Protein AF-A0A7R9DGI3-F1 (afdb_monomer_lite)

pLDDT: mean 82.01, std 20.58, range [21.7, 97.69]

Sequence (135 aa):
MVNVGRGRGGKYRTLVKIASTEAMPSVAEFFPSIENDLTKVTWAHKVNSNVALQKALESKVMMIVGDVTGTSKKFGHKKEVSLKMSTDDNGMPGMNPKKFLQIVADAKSVAVKLNFDRIYVFEESIKLLKDMSEK

Structure (mmCIF, N/CA/C/O backbone):
data_AF-A0A7R9DGI3-F1
#
_entry.id   AF-A0A7R9DGI3-F1
#
loop_
_atom_site.group_PDB
_atom_site.id
_atom_site.type_symbol
_atom_site.label_atom_id
_atom_site.label_alt_id
_atom_site.label_comp_id
_atom_site.label_asym_id
_atom_site.label_entity_id
_atom_site.label_seq_id
_atom_site.pdbx_PDB_ins_code
_atom_site.Cartn_x
_atom_site.Cartn_y
_atom_site.Cartn_z
_atom_site.occupancy
_atom_site.B_iso_or_equiv
_atom_site.auth_seq_id
_atom_site.auth_comp_id
_atom_site.auth_asym_id
_atom_site.auth_atom_id
_atom_site.pdbx_PDB_model_num
ATOM 1 N N . MET A 1 1 ? 10.354 -23.688 -0.759 1.00 36.94 1 MET A N 1
ATOM 2 C CA . MET A 1 1 ? 10.996 -24.474 0.312 1.00 36.94 1 MET A CA 1
ATOM 3 C C . MET A 1 1 ? 12.445 -24.030 0.436 1.00 36.94 1 MET A C 1
ATOM 5 O O . MET A 1 1 ? 13.206 -24.343 -0.462 1.00 36.94 1 MET A O 1
ATOM 9 N N . VAL A 1 2 ? 12.796 -23.282 1.489 1.00 21.70 2 VAL A N 1
ATOM 10 C CA . VAL A 1 2 ? 14.132 -23.255 2.122 1.00 21.70 2 VAL A CA 1
ATOM 11 C C . VAL A 1 2 ? 13.903 -22.911 3.597 1.00 21.70 2 VAL A C 1
ATOM 13 O O . VAL A 1 2 ? 13.088 -22.050 3.915 1.00 21.70 2 VAL A O 1
ATOM 16 N N . ASN A 1 3 ? 14.583 -23.648 4.466 1.00 30.47 3 ASN A N 1
ATOM 17 C CA . ASN A 1 3 ? 14.521 -23.638 5.922 1.00 30.47 3 ASN A CA 1
ATOM 18 C C . ASN A 1 3 ? 15.941 -23.378 6.438 1.00 30.47 3 ASN A C 1
ATOM 20 O O . ASN A 1 3 ? 16.835 -24.069 5.958 1.00 30.47 3 ASN A O 1
ATOM 24 N N . VAL A 1 4 ? 16.143 -22.482 7.413 1.00 29.58 4 VAL A N 1
ATOM 25 C CA . VAL A 1 4 ? 17.233 -22.582 8.408 1.00 29.58 4 VAL A CA 1
ATOM 26 C C . VAL A 1 4 ? 16.796 -21.864 9.693 1.00 29.58 4 VAL A C 1
ATOM 28 O O . VAL A 1 4 ? 16.297 -20.743 9.640 1.00 29.58 4 VAL A O 1
ATOM 31 N N . GLY A 1 5 ? 16.931 -22.531 10.842 1.00 30.12 5 GLY A N 1
ATOM 32 C CA . GLY A 1 5 ? 16.299 -22.137 12.103 1.00 30.12 5 GLY A CA 1
ATOM 33 C C . GLY A 1 5 ? 17.182 -21.493 13.185 1.00 30.12 5 GLY A C 1
ATOM 34 O O . GLY A 1 5 ? 18.397 -21.393 13.071 1.00 30.12 5 GLY A O 1
ATOM 35 N N . ARG A 1 6 ? 16.467 -21.167 14.277 1.00 40.59 6 ARG A N 1
ATOM 36 C CA . ARG A 1 6 ? 16.824 -20.851 15.681 1.00 40.59 6 ARG A CA 1
ATOM 37 C C . ARG A 1 6 ? 17.749 -19.663 15.990 1.00 40.59 6 ARG A C 1
ATOM 39 O O . ARG A 1 6 ? 18.966 -19.777 15.981 1.00 40.59 6 ARG A O 1
ATOM 46 N N . GLY A 1 7 ? 17.131 -18.620 16.557 1.00 32.56 7 GLY A N 1
ATOM 47 C CA . GLY A 1 7 ? 17.745 -17.713 17.529 1.00 32.56 7 GLY A CA 1
ATOM 48 C C . GLY A 1 7 ? 16.834 -17.528 18.749 1.00 32.56 7 GLY A C 1
ATOM 49 O O . GLY A 1 7 ? 15.770 -16.928 18.643 1.00 32.56 7 GLY A O 1
ATOM 50 N N . ARG A 1 8 ? 17.237 -18.080 19.902 1.00 45.25 8 ARG A N 1
ATOM 51 C CA . ARG A 1 8 ? 16.708 -17.723 21.231 1.00 45.25 8 ARG A CA 1
ATOM 52 C C . ARG A 1 8 ? 17.323 -16.382 21.641 1.00 45.25 8 ARG A C 1
ATOM 54 O O . ARG A 1 8 ? 18.531 -16.228 21.506 1.00 45.25 8 ARG A O 1
ATOM 61 N N . GLY A 1 9 ? 16.537 -15.484 22.230 1.00 35.91 9 GLY A N 1
ATOM 62 C CA . GLY A 1 9 ? 17.064 -14.326 22.962 1.00 35.91 9 GLY A CA 1
ATOM 63 C C . GLY A 1 9 ? 16.359 -13.021 22.613 1.00 35.91 9 GLY A C 1
ATOM 64 O O . GLY A 1 9 ? 16.328 -12.611 21.458 1.00 35.91 9 GLY A O 1
ATOM 65 N N . GLY A 1 10 ? 15.767 -12.391 23.626 1.00 44.25 10 GLY A N 1
ATOM 66 C CA . GLY A 1 10 ? 14.924 -11.210 23.491 1.00 44.25 10 GLY A CA 1
ATOM 67 C C . GLY A 1 10 ? 15.634 -9.954 22.982 1.00 44.25 10 GLY A C 1
ATOM 68 O O . GLY A 1 10 ? 16.770 -9.663 23.344 1.00 44.25 10 GLY A O 1
ATOM 69 N N . LYS A 1 11 ? 14.888 -9.201 22.171 1.00 36.97 11 LYS A N 1
ATOM 70 C CA . LYS A 1 11 ? 14.747 -7.735 22.109 1.00 36.97 11 LYS A CA 1
ATOM 71 C C . LYS A 1 11 ? 13.758 -7.447 20.974 1.00 36.97 11 LYS A C 1
ATOM 73 O O . LYS A 1 11 ? 13.820 -8.088 19.931 1.00 36.97 11 LYS A O 1
ATOM 78 N N . TYR A 1 12 ? 12.807 -6.554 21.231 1.00 38.69 12 TYR A N 1
ATOM 79 C CA . TYR A 1 12 ? 11.640 -6.253 20.399 1.00 38.69 12 TYR A CA 1
ATOM 80 C C . TYR A 1 12 ? 11.995 -6.057 18.914 1.00 38.69 12 TYR A C 1
ATOM 82 O O . TYR A 1 12 ? 12.509 -5.010 18.530 1.00 38.69 12 TYR A O 1
ATOM 90 N N . ARG A 1 13 ? 11.710 -7.067 18.085 1.00 37.47 13 ARG A N 1
ATOM 91 C CA . ARG A 1 13 ? 11.736 -6.969 16.622 1.00 37.47 13 ARG A CA 1
ATOM 92 C C . ARG A 1 13 ? 10.309 -6.774 16.123 1.00 37.47 13 ARG A C 1
ATOM 94 O O . ARG A 1 13 ? 9.424 -7.563 16.449 1.00 37.47 13 ARG A O 1
ATOM 101 N N . THR A 1 14 ? 10.081 -5.712 15.356 1.00 38.28 14 THR A N 1
ATOM 102 C CA . THR A 1 14 ? 8.855 -5.532 14.574 1.00 38.28 14 THR A CA 1
ATOM 103 C C . THR A 1 14 ? 8.786 -6.669 13.555 1.00 38.28 14 THR A C 1
ATOM 105 O O . THR A 1 14 ? 9.564 -6.700 12.609 1.00 38.28 14 THR A O 1
ATOM 108 N N . LEU A 1 15 ? 7.892 -7.635 13.774 1.00 37.03 15 LEU A N 1
ATOM 109 C CA . LEU A 1 15 ? 7.670 -8.747 12.853 1.00 37.03 15 LEU A CA 1
ATOM 110 C C . LEU A 1 15 ? 6.942 -8.235 11.605 1.00 37.03 15 LEU A C 1
ATOM 112 O O . LEU A 1 15 ? 5.722 -8.077 11.615 1.00 37.03 15 LEU A O 1
ATOM 116 N N . VAL A 1 16 ? 7.668 -8.031 10.505 1.00 41.91 16 VAL A N 1
ATOM 117 C CA . VAL A 1 16 ? 7.059 -8.096 9.170 1.00 41.91 16 VAL A CA 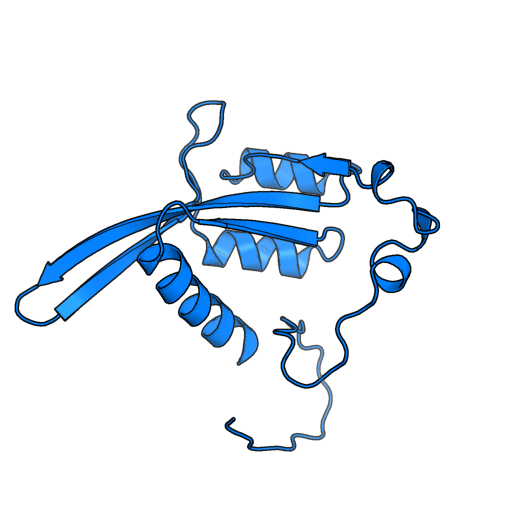1
ATOM 118 C C . VAL A 1 16 ? 6.784 -9.576 8.904 1.00 41.91 16 VAL A C 1
ATOM 120 O O . VAL A 1 16 ? 7.643 -10.319 8.434 1.00 41.91 16 VAL A O 1
ATOM 123 N N . LYS A 1 17 ? 5.593 -10.039 9.296 1.00 42.69 17 LYS A N 1
ATOM 124 C CA . LYS A 1 17 ? 5.183 -11.437 9.151 1.00 42.69 17 LYS A CA 1
ATOM 125 C C . LYS A 1 17 ? 4.860 -11.716 7.680 1.00 42.69 17 LYS A C 1
ATOM 127 O O . LYS A 1 17 ? 3.719 -11.586 7.251 1.00 42.69 17 LYS A O 1
ATOM 132 N N . ILE A 1 18 ? 5.866 -12.095 6.892 1.00 45.78 18 ILE A N 1
ATOM 133 C CA . ILE A 1 18 ? 5.622 -12.742 5.599 1.00 45.78 18 ILE A CA 1
ATOM 134 C C . ILE A 1 18 ? 5.174 -14.162 5.918 1.00 45.78 18 ILE A C 1
ATOM 136 O O . ILE A 1 18 ? 5.958 -14.985 6.389 1.00 45.78 18 ILE A O 1
ATOM 140 N N . ALA A 1 19 ? 3.883 -14.427 5.735 1.00 42.56 19 ALA A N 1
ATOM 141 C CA . ALA A 1 19 ? 3.286 -15.714 6.041 1.00 42.56 19 ALA A CA 1
ATOM 142 C C . ALA A 1 19 ? 3.914 -16.820 5.182 1.00 42.56 19 ALA A C 1
ATOM 144 O O . ALA A 1 19 ? 3.557 -17.015 4.024 1.00 42.56 19 ALA A O 1
ATOM 145 N N . SER A 1 20 ? 4.872 -17.541 5.760 1.00 45.25 20 SER A N 1
ATOM 146 C CA . SER A 1 20 ? 5.377 -18.790 5.192 1.00 45.25 20 SER A CA 1
ATOM 147 C C . SER A 1 20 ? 5.440 -19.933 6.208 1.00 45.25 20 SER A C 1
ATOM 149 O O . SER A 1 20 ? 5.579 -21.073 5.773 1.00 45.25 20 SER A O 1
ATOM 151 N N . THR A 1 21 ? 5.335 -19.688 7.522 1.00 43.88 21 THR A N 1
ATOM 152 C CA . THR A 1 21 ? 5.452 -20.764 8.536 1.00 43.88 21 THR A CA 1
ATOM 153 C C . THR A 1 21 ? 4.628 -20.582 9.815 1.00 43.88 21 THR A C 1
ATOM 155 O O . THR A 1 21 ? 4.621 -21.481 10.648 1.00 43.88 21 THR A O 1
ATOM 158 N N . GLU A 1 22 ? 3.901 -19.479 9.985 1.00 53.12 22 GLU A N 1
ATOM 159 C CA . GLU A 1 22 ? 2.865 -19.366 11.019 1.00 53.12 22 GLU A CA 1
ATOM 160 C C . GLU A 1 22 ? 1.518 -19.191 10.329 1.00 53.12 22 GLU A C 1
ATOM 162 O O . GLU A 1 22 ? 1.449 -18.501 9.307 1.00 53.12 22 GLU A O 1
ATOM 167 N N . ALA A 1 23 ? 0.470 -19.820 10.871 1.00 59.09 23 ALA A N 1
ATOM 168 C CA . ALA A 1 23 ? -0.887 -19.643 10.374 1.00 59.09 23 ALA A CA 1
ATOM 169 C C . ALA A 1 23 ? -1.171 -18.140 10.228 1.00 59.09 23 ALA A C 1
ATOM 171 O O . ALA A 1 23 ? -0.915 -17.348 11.144 1.00 59.09 23 ALA A O 1
ATOM 172 N N . MET A 1 24 ? -1.614 -17.739 9.035 1.00 62.34 24 MET A N 1
ATOM 173 C CA . MET A 1 24 ? -2.139 -16.396 8.823 1.00 62.34 24 MET A CA 1
ATOM 174 C C . MET A 1 24 ? -3.245 -16.164 9.851 1.00 62.34 24 MET A C 1
ATOM 176 O O . MET A 1 24 ? -4.096 -17.048 9.976 1.00 62.34 24 MET A O 1
ATOM 180 N N . PRO A 1 25 ? -3.240 -15.035 10.587 1.00 70.44 25 PRO A N 1
ATOM 181 C CA . PRO A 1 25 ? -4.364 -14.718 11.447 1.00 70.44 25 PRO A CA 1
ATOM 182 C C . PRO A 1 25 ? -5.630 -14.727 10.595 1.00 70.44 25 PRO A C 1
ATOM 184 O O . PRO A 1 25 ? -5.659 -14.189 9.483 1.00 70.44 25 PRO A O 1
ATOM 187 N N . SER A 1 26 ? -6.662 -15.380 11.106 1.00 77.06 26 SER A N 1
ATOM 188 C CA . SER A 1 26 ? -8.004 -15.290 10.565 1.00 77.06 26 SER A CA 1
ATOM 189 C C . SER A 1 26 ? -8.453 -13.831 10.530 1.00 77.06 26 SER A C 1
ATOM 191 O O . SER A 1 26 ? -7.968 -12.973 11.273 1.00 77.06 26 SER A O 1
ATOM 193 N N . VAL A 1 27 ? -9.428 -13.542 9.674 1.00 75.62 27 VAL A N 1
ATOM 194 C CA . VAL A 1 27 ? -10.031 -12.208 9.606 1.00 75.62 27 VAL A CA 1
ATOM 195 C C . VAL A 1 27 ? -10.558 -11.778 10.980 1.00 75.62 27 VAL A C 1
ATOM 197 O O . VAL A 1 27 ? -10.375 -10.627 11.350 1.00 75.62 27 VAL A O 1
ATOM 200 N N . ALA A 1 28 ? -11.150 -12.693 11.753 1.00 78.06 28 ALA A N 1
ATOM 201 C CA . ALA A 1 28 ? -11.648 -12.411 13.098 1.00 78.06 28 ALA A CA 1
ATOM 202 C C . ALA A 1 28 ? -10.527 -12.090 14.101 1.00 78.06 28 ALA A C 1
ATOM 204 O O . ALA A 1 28 ? -10.713 -11.255 14.977 1.00 78.06 28 ALA A O 1
ATOM 205 N N . GLU A 1 29 ? -9.352 -12.710 13.967 1.00 82.00 29 GLU A N 1
ATOM 206 C CA . GLU A 1 29 ? -8.188 -12.378 14.800 1.00 82.00 29 GLU A CA 1
ATOM 207 C C . GLU A 1 29 ? -7.594 -11.017 14.432 1.00 82.00 29 GLU A C 1
ATOM 209 O O . GLU A 1 29 ? -7.100 -10.301 15.301 1.00 82.00 29 GLU A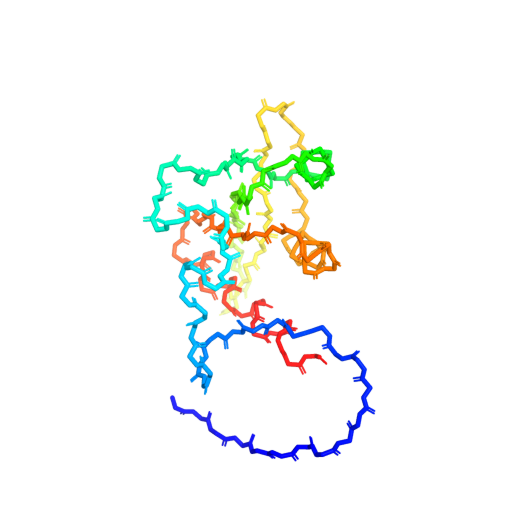 O 1
ATOM 214 N N . PHE A 1 30 ? -7.646 -10.645 13.152 1.00 79.00 30 PHE A N 1
ATOM 215 C CA . PHE A 1 30 ? -7.109 -9.372 12.680 1.00 79.00 30 PHE A CA 1
ATOM 216 C C . PHE A 1 30 ? -8.089 -8.202 12.892 1.00 79.00 30 PHE A C 1
ATOM 218 O O . PHE A 1 30 ? -7.682 -7.088 13.214 1.00 79.00 30 PHE A O 1
ATOM 225 N N . PHE A 1 31 ? -9.389 -8.457 12.747 1.00 86.38 31 PHE A N 1
ATOM 226 C CA . PHE A 1 31 ? -10.478 -7.491 12.871 1.00 86.38 31 PHE A CA 1
ATOM 227 C C . PHE A 1 31 ? -11.570 -8.029 13.816 1.00 86.38 31 PHE A C 1
ATOM 229 O O . PHE A 1 31 ? -12.675 -8.353 13.381 1.00 86.38 31 PHE A O 1
ATOM 236 N N . PRO A 1 32 ? -11.316 -8.121 15.130 1.00 87.56 32 PRO A N 1
ATOM 237 C CA . PRO A 1 32 ? -12.263 -8.743 16.061 1.00 87.56 32 PRO A CA 1
ATOM 238 C C . PRO A 1 32 ? -13.612 -8.016 16.140 1.00 87.56 32 PRO A C 1
ATOM 240 O O . PRO A 1 32 ? -14.639 -8.636 16.401 1.00 87.56 32 PRO A O 1
ATOM 243 N N . SER A 1 33 ? -13.635 -6.711 15.862 1.00 89.25 33 SER A N 1
ATOM 244 C CA . SER A 1 33 ? -14.838 -5.877 15.929 1.00 89.25 33 SER A CA 1
ATOM 245 C C . SER A 1 33 ? -15.829 -6.078 14.778 1.00 89.25 33 SER A C 1
ATOM 247 O O . SER A 1 33 ? -16.935 -5.546 14.856 1.00 89.25 33 SER A O 1
ATOM 249 N N . ILE A 1 34 ? -15.468 -6.800 13.707 1.00 89.88 34 ILE A N 1
ATOM 250 C CA . ILE A 1 34 ? -16.365 -6.955 12.548 1.00 89.88 34 ILE A CA 1
ATOM 251 C C . ILE A 1 34 ? -17.303 -8.159 12.655 1.00 89.88 34 ILE A C 1
ATOM 253 O O . ILE A 1 34 ? -18.203 -8.279 11.834 1.00 89.88 34 ILE A O 1
ATOM 257 N N . GLU A 1 35 ? -17.126 -9.043 13.643 1.00 88.88 35 GLU A N 1
ATOM 258 C CA . GLU A 1 35 ? -18.022 -10.193 13.876 1.00 88.88 35 GLU A CA 1
ATOM 259 C C . GLU A 1 35 ? -18.217 -11.076 12.621 1.00 88.88 35 GLU A C 1
ATOM 261 O O . GLU A 1 35 ? -19.318 -11.533 12.327 1.00 88.88 35 GLU A O 1
ATOM 266 N N . ASN A 1 36 ? -17.139 -11.301 11.857 1.00 85.44 36 ASN A N 1
ATOM 267 C CA . ASN A 1 36 ? -17.128 -12.000 10.559 1.00 85.44 36 ASN A CA 1
ATOM 268 C C . ASN A 1 36 ? -17.914 -11.326 9.414 1.00 85.44 36 ASN A C 1
ATOM 270 O O . ASN A 1 36 ? -18.029 -11.904 8.334 1.00 85.44 36 ASN A O 1
ATOM 274 N N . ASP A 1 37 ? -18.396 -10.098 9.596 1.00 90.06 37 ASP A N 1
ATOM 275 C CA . ASP A 1 37 ? -19.035 -9.314 8.542 1.00 90.06 37 ASP A CA 1
ATOM 276 C C . ASP A 1 37 ? -18.009 -8.425 7.824 1.00 90.06 37 ASP A C 1
ATOM 278 O O . ASP A 1 37 ? -17.675 -7.320 8.258 1.00 90.06 37 ASP A O 1
ATOM 282 N N . LEU A 1 38 ? -17.509 -8.909 6.684 1.00 89.50 38 LEU A N 1
ATOM 283 C CA . LEU A 1 38 ? -16.523 -8.192 5.869 1.00 89.50 38 LEU A CA 1
ATOM 284 C C . LEU A 1 38 ? -17.023 -6.836 5.350 1.00 89.50 38 LEU A C 1
ATOM 286 O O . LEU A 1 38 ? -16.197 -5.998 4.988 1.00 89.50 38 LEU A O 1
ATOM 290 N N . THR A 1 39 ? -18.338 -6.589 5.327 1.00 90.62 39 THR A N 1
ATOM 291 C CA . THR A 1 39 ? -18.891 -5.293 4.904 1.00 90.62 39 THR A CA 1
ATOM 292 C C . THR A 1 39 ? -18.591 -4.175 5.906 1.00 90.62 39 THR A C 1
ATOM 294 O O . THR A 1 39 ? -18.589 -3.003 5.531 1.00 90.62 39 THR A O 1
ATOM 297 N N . LYS A 1 40 ? -18.255 -4.521 7.159 1.00 92.25 40 LYS A N 1
ATOM 298 C CA . LYS A 1 40 ? -17.854 -3.569 8.206 1.00 92.25 40 LYS A CA 1
ATOM 299 C C . LYS A 1 40 ? -16.392 -3.119 8.094 1.00 92.25 40 LYS A C 1
ATOM 301 O O . LYS A 1 40 ? -15.994 -2.188 8.794 1.00 92.25 40 LYS A O 1
ATOM 306 N N . VAL A 1 41 ? -15.580 -3.750 7.240 1.00 91.25 41 VAL A N 1
ATOM 307 C CA . VAL A 1 41 ? -14.185 -3.336 7.024 1.00 91.25 41 VAL A CA 1
ATOM 308 C C . VAL A 1 41 ? -14.165 -2.015 6.263 1.00 91.25 41 VAL A C 1
ATOM 310 O O . VAL A 1 41 ? -14.676 -1.916 5.149 1.00 91.25 41 VAL A O 1
ATOM 313 N N . THR A 1 42 ? -13.534 -1.000 6.846 1.00 94.62 42 THR A N 1
ATOM 314 C CA . THR A 1 42 ? -13.393 0.327 6.238 1.00 94.62 42 THR A CA 1
ATOM 315 C C . THR A 1 42 ? -12.041 0.486 5.546 1.00 94.62 42 THR A C 1
ATOM 317 O O . THR A 1 42 ? -11.008 0.024 6.039 1.00 94.62 42 THR A O 1
ATOM 320 N N . TRP A 1 43 ? -12.045 1.167 4.399 1.00 95.50 43 TRP A N 1
ATOM 321 C CA . TRP A 1 43 ? -10.904 1.235 3.487 1.00 95.50 43 TRP A CA 1
ATOM 322 C C . TRP A 1 43 ? -10.538 2.683 3.161 1.00 95.50 43 TRP A C 1
ATOM 324 O O . TRP A 1 43 ? -11.401 3.485 2.808 1.00 95.50 43 TRP A O 1
ATOM 334 N N . ALA A 1 44 ? -9.247 3.001 3.211 1.00 96.06 44 ALA A N 1
ATOM 335 C CA . ALA A 1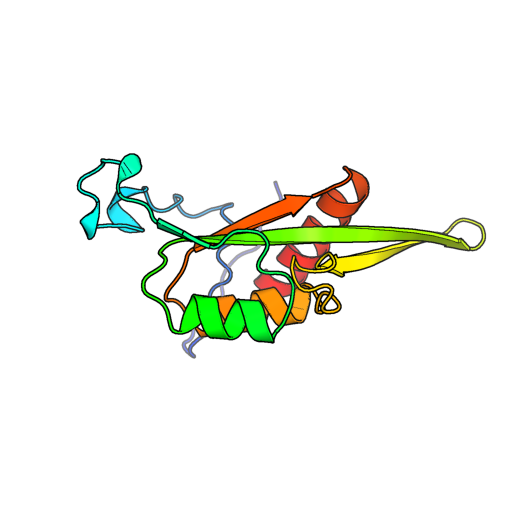 44 ? -8.679 4.176 2.562 1.00 96.06 44 ALA A CA 1
ATOM 336 C C . ALA A 1 44 ? -8.027 3.748 1.243 1.00 96.06 44 ALA A C 1
ATOM 338 O O . ALA A 1 44 ? -7.102 2.936 1.236 1.00 96.06 44 ALA A O 1
ATOM 339 N N . HIS A 1 45 ? -8.508 4.288 0.125 1.00 95.12 45 HIS A N 1
ATOM 340 C CA . HIS A 1 45 ? -7.996 3.969 -1.208 1.00 95.12 45 HIS A CA 1
ATOM 341 C C . HIS A 1 45 ? -6.944 4.979 -1.680 1.00 95.12 45 HIS A C 1
ATOM 343 O O . HIS A 1 45 ? -6.947 6.126 -1.235 1.00 95.12 45 HIS A O 1
ATOM 349 N N . LYS A 1 46 ? -6.069 4.546 -2.603 1.00 94.50 46 LYS A N 1
ATOM 350 C CA . LYS A 1 46 ? -5.055 5.379 -3.280 1.00 94.50 46 LYS A CA 1
ATOM 351 C C . LYS A 1 46 ? -4.156 6.167 -2.322 1.00 94.50 46 LYS A C 1
ATOM 353 O O . LYS A 1 46 ? -3.780 7.317 -2.560 1.00 94.50 46 LYS A O 1
ATOM 358 N N . VAL A 1 47 ? -3.794 5.533 -1.214 1.00 96.88 47 VAL A N 1
ATOM 359 C CA . VAL A 1 47 ? -2.946 6.118 -0.179 1.00 96.88 47 VAL A CA 1
ATOM 360 C C . VAL A 1 47 ? -1.492 6.017 -0.629 1.00 96.88 47 VAL A C 1
ATOM 362 O O . VAL A 1 47 ? -0.759 5.111 -0.244 1.00 96.88 47 VAL A O 1
ATOM 365 N N . ASN A 1 48 ? -1.093 6.936 -1.506 1.00 97.69 48 ASN A N 1
ATOM 366 C CA . ASN A 1 48 ? 0.182 6.842 -2.216 1.00 97.69 48 ASN A CA 1
ATOM 367 C C . ASN A 1 48 ? 1.214 7.897 -1.783 1.00 97.69 48 ASN A C 1
ATOM 369 O O . ASN A 1 48 ? 2.413 7.720 -2.006 1.00 97.69 48 ASN A O 1
ATOM 373 N N . SER A 1 49 ? 0.774 8.985 -1.146 1.00 97.44 49 SER A N 1
ATOM 374 C CA . SER A 1 49 ? 1.622 10.084 -0.672 1.00 97.44 49 SER A CA 1
ATOM 375 C C . SER A 1 49 ? 1.772 10.073 0.852 1.00 97.44 49 SER A C 1
ATOM 377 O O . SER A 1 49 ? 0.977 9.462 1.567 1.00 97.44 49 SER A O 1
ATOM 379 N N . ASN A 1 50 ? 2.774 10.791 1.375 1.00 95.12 50 ASN A N 1
ATOM 380 C CA . ASN A 1 50 ? 2.946 10.923 2.825 1.00 95.12 50 ASN A CA 1
ATOM 381 C C . ASN A 1 50 ? 1.734 11.602 3.485 1.00 95.12 50 ASN A C 1
ATOM 383 O O . ASN A 1 50 ? 1.307 11.179 4.550 1.00 95.12 50 ASN A O 1
ATOM 387 N N . VAL A 1 51 ? 1.154 12.619 2.839 1.00 94.94 51 VAL A N 1
ATOM 388 C CA . VAL A 1 51 ? -0.021 13.338 3.359 1.00 94.94 51 VAL A CA 1
ATOM 389 C C . VAL A 1 51 ? -1.234 12.410 3.433 1.00 94.94 51 VAL A C 1
ATOM 391 O O . VAL A 1 51 ? -1.892 12.344 4.469 1.00 94.94 51 VAL A O 1
ATOM 394 N N . ALA A 1 52 ? -1.500 11.650 2.366 1.00 96.12 52 ALA A N 1
ATOM 395 C CA . ALA A 1 52 ? -2.587 10.675 2.359 1.00 96.12 52 ALA A CA 1
ATOM 396 C C . ALA A 1 52 ? -2.377 9.586 3.421 1.00 96.12 52 ALA A C 1
ATOM 398 O O . ALA A 1 52 ? -3.328 9.204 4.101 1.00 96.12 52 ALA A O 1
ATOM 399 N N . LEU A 1 53 ? -1.135 9.116 3.590 1.00 95.75 53 LEU A N 1
ATOM 400 C CA . LEU A 1 53 ? -0.794 8.106 4.587 1.00 95.75 53 LEU A CA 1
ATOM 401 C C . LEU A 1 53 ? -1.029 8.604 6.015 1.00 95.75 53 LEU A C 1
ATOM 403 O O . LEU A 1 53 ? -1.696 7.909 6.774 1.00 95.75 53 LEU A O 1
ATOM 407 N N . GLN A 1 54 ? -0.551 9.799 6.373 1.00 95.00 54 GLN A N 1
ATOM 408 C CA . GLN A 1 54 ? -0.789 10.356 7.712 1.00 95.00 54 GLN A CA 1
ATOM 409 C C . GLN A 1 54 ? -2.286 10.519 7.986 1.00 95.00 54 GLN A C 1
ATOM 411 O O . GLN A 1 54 ? -2.782 10.029 8.995 1.00 95.00 54 GLN A O 1
ATOM 416 N N . LYS A 1 55 ? -3.036 11.076 7.027 1.00 94.81 55 LYS A N 1
ATOM 417 C CA . LYS A 1 55 ? -4.493 11.213 7.147 1.00 94.81 55 LYS A CA 1
ATOM 418 C C . LYS A 1 55 ? -5.193 9.866 7.356 1.00 94.81 55 LYS A C 1
ATOM 420 O O . LYS A 1 55 ? -6.138 9.782 8.134 1.00 94.81 55 LYS A O 1
ATOM 425 N N . ALA A 1 56 ? -4.759 8.818 6.655 1.00 95.56 56 ALA A N 1
ATOM 426 C CA . ALA A 1 56 ? -5.318 7.482 6.826 1.00 95.56 56 ALA A CA 1
ATOM 427 C C . ALA A 1 56 ? -4.995 6.910 8.216 1.00 95.56 56 ALA A C 1
ATOM 429 O O . ALA A 1 56 ? -5.893 6.386 8.869 1.00 95.56 56 ALA A O 1
ATOM 430 N N . LEU A 1 57 ? -3.756 7.062 8.693 1.00 94.94 57 LEU A N 1
ATOM 431 C CA . LEU A 1 57 ? -3.317 6.571 10.005 1.00 94.94 57 LEU A CA 1
ATOM 432 C C . LEU A 1 57 ? -3.968 7.305 11.187 1.00 94.94 57 LEU A C 1
ATOM 434 O O . LEU A 1 57 ? -4.169 6.701 12.235 1.00 94.94 57 LEU A O 1
ATOM 438 N N . GLU A 1 58 ? -4.319 8.579 11.020 1.00 95.00 58 GLU A N 1
ATOM 439 C CA . GLU A 1 58 ? -5.061 9.375 12.011 1.00 95.00 58 GLU A CA 1
ATOM 440 C C . GLU A 1 58 ? -6.574 9.093 11.997 1.00 95.00 58 GLU A C 1
ATOM 442 O O . GLU A 1 58 ? -7.309 9.516 12.892 1.00 95.00 58 GLU A O 1
ATOM 447 N N . SER A 1 59 ? -7.064 8.391 10.974 1.00 93.75 59 SER A N 1
ATOM 448 C CA . SER A 1 59 ? -8.478 8.052 10.826 1.00 93.75 59 SER A CA 1
ATOM 449 C C . SER A 1 59 ? -8.830 6.708 11.479 1.00 93.75 59 SER A C 1
ATOM 451 O O . SER A 1 59 ? -7.982 6.001 12.012 1.00 93.75 59 SER A O 1
ATOM 453 N N . LYS A 1 60 ? -10.112 6.326 11.419 1.00 91.69 60 LYS A N 1
ATOM 454 C CA . LYS A 1 60 ? -10.612 5.028 11.914 1.00 91.69 60 LYS A CA 1
ATOM 455 C C . LYS A 1 60 ? -10.666 3.944 10.829 1.00 91.69 60 LYS A C 1
ATOM 457 O O . LYS A 1 60 ? -11.437 2.993 10.959 1.00 91.69 60 LYS A O 1
ATOM 462 N N . VAL A 1 61 ? -9.935 4.111 9.724 1.00 94.62 61 VAL A N 1
ATOM 463 C CA . VAL A 1 61 ? -9.906 3.089 8.668 1.00 94.62 61 VAL A CA 1
ATOM 464 C C . VAL A 1 61 ? -9.184 1.839 9.147 1.00 94.62 61 VAL A C 1
ATOM 466 O O . VAL A 1 61 ? -8.208 1.916 9.884 1.00 94.62 61 VAL A O 1
ATOM 469 N N . MET A 1 62 ? -9.664 0.682 8.711 1.00 92.50 62 MET A N 1
ATOM 470 C CA . MET A 1 62 ? -9.100 -0.616 9.087 1.00 92.50 62 MET A CA 1
ATOM 471 C C . MET A 1 62 ? -8.071 -1.099 8.061 1.00 92.50 62 MET A C 1
ATOM 473 O O . MET A 1 62 ? -7.131 -1.823 8.396 1.00 92.50 62 MET A O 1
ATOM 477 N N . MET A 1 63 ? -8.240 -0.681 6.805 1.00 93.94 63 MET A N 1
ATOM 478 C CA . MET A 1 63 ? -7.380 -1.046 5.688 1.00 93.94 63 MET A CA 1
ATOM 479 C C . MET A 1 63 ? -6.906 0.169 4.902 1.00 93.94 63 MET A C 1
ATOM 481 O O . MET A 1 63 ? -7.678 1.070 4.579 1.00 93.94 63 MET A O 1
ATOM 485 N N . ILE A 1 64 ? -5.635 0.136 4.519 1.00 95.88 64 ILE A N 1
ATOM 486 C CA . ILE A 1 64 ? -5.018 1.078 3.593 1.00 95.88 64 ILE A CA 1
ATOM 487 C C . ILE A 1 64 ? -4.728 0.359 2.276 1.00 95.88 64 ILE A C 1
ATOM 489 O O . ILE A 1 64 ? -4.159 -0.734 2.262 1.00 95.88 64 ILE A O 1
ATOM 493 N N . VAL A 1 65 ? -5.084 0.988 1.159 1.00 95.88 65 VAL A N 1
ATOM 494 C CA . VAL A 1 65 ? -4.737 0.522 -0.185 1.00 95.88 65 VAL A CA 1
ATOM 495 C C . VAL A 1 65 ? -3.745 1.489 -0.813 1.00 95.88 65 VAL A C 1
ATOM 497 O O . VAL A 1 65 ? -4.067 2.660 -1.015 1.00 95.88 65 VAL A O 1
ATOM 500 N N . GLY A 1 66 ? -2.556 0.983 -1.135 1.00 96.00 66 GLY A N 1
ATOM 501 C CA . GLY A 1 66 ? -1.512 1.724 -1.834 1.00 96.00 66 GLY A CA 1
ATOM 502 C C . GLY A 1 66 ? -1.229 1.121 -3.207 1.00 96.00 66 GLY A C 1
ATOM 503 O O . GLY A 1 66 ? -1.113 -0.096 -3.345 1.00 96.00 66 GLY A O 1
ATOM 504 N N . ASP A 1 67 ? -1.099 1.965 -4.220 1.00 97.31 67 ASP A N 1
ATOM 505 C CA . ASP A 1 67 ? -0.773 1.569 -5.584 1.00 97.31 67 ASP A CA 1
ATOM 506 C C . ASP A 1 67 ? 0.734 1.691 -5.804 1.00 97.31 67 ASP A C 1
ATOM 508 O O . ASP A 1 67 ? 1.312 2.773 -5.695 1.00 97.31 67 ASP A O 1
ATOM 512 N N . VAL A 1 68 ? 1.378 0.575 -6.125 1.00 97.38 68 VAL A N 1
ATOM 513 C CA . VAL A 1 68 ? 2.799 0.501 -6.443 1.00 97.38 68 VAL A CA 1
ATOM 514 C C . VAL A 1 68 ? 2.950 0.419 -7.955 1.00 97.38 68 VAL A C 1
ATOM 516 O O . VAL A 1 68 ? 2.336 -0.407 -8.629 1.00 97.38 68 VAL A O 1
ATOM 519 N N . THR A 1 69 ? 3.807 1.283 -8.473 1.00 96.88 69 THR A N 1
ATOM 520 C CA . THR A 1 69 ? 4.186 1.369 -9.880 1.00 96.88 69 THR A CA 1
ATOM 521 C C . THR A 1 69 ? 5.696 1.223 -9.993 1.00 96.88 69 THR A C 1
ATOM 523 O O . THR A 1 69 ? 6.432 1.284 -9.000 1.00 96.88 69 THR A O 1
ATOM 526 N N . GLY A 1 70 ? 6.195 1.035 -11.208 1.00 94.00 70 GLY A N 1
ATOM 527 C CA . GLY A 1 70 ? 7.632 1.003 -11.404 1.00 94.00 70 GLY A CA 1
ATOM 528 C C . GLY A 1 70 ? 8.063 1.186 -12.842 1.00 94.00 70 GLY A C 1
ATOM 529 O O . GLY A 1 70 ? 7.354 0.848 -13.790 1.00 94.00 70 GLY A O 1
ATOM 530 N N . THR A 1 71 ? 9.281 1.688 -12.995 1.00 93.75 71 THR A N 1
ATOM 531 C CA . THR A 1 71 ? 9.942 1.798 -14.297 1.00 93.75 71 THR A CA 1
ATOM 532 C C . THR A 1 71 ? 11.027 0.74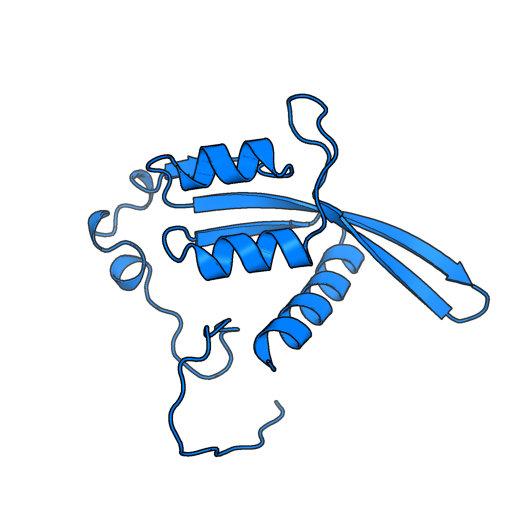1 -14.398 1.00 93.75 71 THR A C 1
ATOM 534 O O . THR A 1 71 ? 11.674 0.413 -13.404 1.00 93.75 71 THR A O 1
ATOM 537 N N . SER A 1 72 ? 11.232 0.197 -15.596 1.00 91.94 72 SER A N 1
ATOM 538 C CA . SER A 1 72 ? 12.358 -0.694 -15.861 1.00 91.94 72 SER A CA 1
ATOM 539 C C . SER A 1 72 ? 13.334 -0.044 -16.824 1.00 91.94 72 SER A C 1
ATOM 541 O O . SER A 1 72 ? 12.932 0.369 -17.912 1.00 91.94 72 SER A O 1
ATOM 543 N N . LYS A 1 73 ? 14.612 -0.009 -16.457 1.00 91.88 73 LYS A N 1
ATOM 544 C CA . LYS A 1 73 ? 15.703 0.390 -17.348 1.00 91.88 73 LYS A CA 1
ATOM 545 C C . LYS A 1 73 ? 16.579 -0.820 -17.643 1.00 91.88 73 LYS A C 1
ATOM 547 O O . LYS A 1 73 ? 16.817 -1.657 -16.773 1.00 91.88 73 LYS A O 1
ATOM 552 N N . LYS A 1 74 ? 17.038 -0.929 -18.887 1.00 90.00 74 LYS A N 1
ATOM 553 C CA . LYS A 1 74 ? 17.963 -1.978 -19.318 1.00 90.00 74 LYS A CA 1
ATOM 554 C C . LYS A 1 74 ? 19.337 -1.356 -19.535 1.00 90.00 74 LYS A C 1
ATOM 556 O O . LYS A 1 74 ? 19.474 -0.453 -20.352 1.00 90.00 74 LYS A O 1
ATOM 561 N N . PHE A 1 75 ? 20.338 -1.861 -18.826 1.00 85.88 75 PHE A N 1
ATOM 562 C CA . PHE A 1 75 ? 21.738 -1.474 -18.969 1.00 85.88 75 PHE A CA 1
ATOM 563 C C . PHE A 1 75 ? 22.542 -2.714 -19.367 1.00 85.88 75 PHE A C 1
ATOM 565 O O . PHE A 1 75 ? 22.871 -3.563 -18.534 1.00 85.88 75 PHE A O 1
ATOM 572 N N . GLY A 1 76 ? 22.790 -2.866 -20.672 1.00 87.00 76 GLY A N 1
ATOM 573 C CA . GLY A 1 76 ? 23.381 -4.083 -21.235 1.00 87.00 76 GLY A CA 1
ATOM 574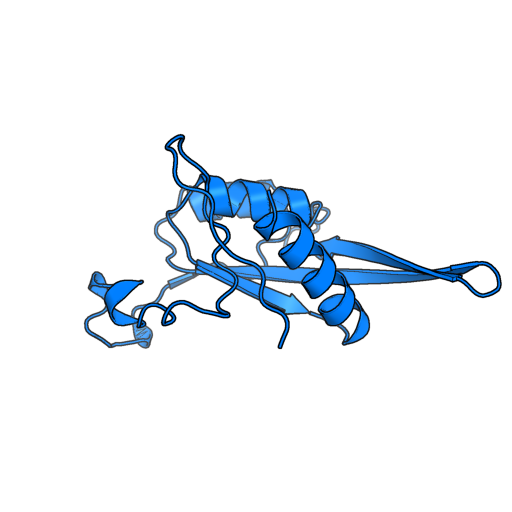 C C . GLY A 1 76 ? 22.522 -5.315 -20.932 1.00 87.00 76 GLY A C 1
ATOM 575 O O . GLY A 1 76 ? 21.361 -5.392 -21.341 1.00 87.00 76 GLY A O 1
ATOM 576 N N . HIS A 1 77 ? 23.082 -6.269 -20.185 1.00 84.31 77 HIS A N 1
ATOM 577 C CA . HIS A 1 77 ? 22.385 -7.486 -19.750 1.00 84.31 77 HIS A CA 1
ATOM 578 C C . HIS A 1 77 ? 21.637 -7.340 -18.415 1.00 84.31 77 HIS A C 1
ATOM 580 O O . HIS A 1 77 ? 20.917 -8.255 -18.023 1.00 84.31 77 HIS A O 1
ATOM 586 N N . LYS A 1 78 ? 21.777 -6.210 -17.708 1.00 85.88 78 LYS A N 1
ATOM 587 C CA . LYS A 1 78 ? 21.089 -5.975 -16.433 1.00 85.88 78 LYS A CA 1
ATOM 588 C C . LYS A 1 78 ? 19.769 -5.242 -16.661 1.00 85.88 78 LYS A C 1
ATOM 590 O O . LYS A 1 78 ? 19.718 -4.248 -17.386 1.00 85.88 78 LYS A O 1
ATOM 595 N N . LYS A 1 79 ? 18.703 -5.726 -16.020 1.00 87.56 79 LYS A N 1
ATOM 596 C CA . LYS A 1 79 ? 17.418 -5.028 -15.903 1.00 87.56 79 LYS A CA 1
ATOM 597 C C . LYS A 1 79 ? 17.311 -4.480 -14.487 1.00 87.56 79 LYS A C 1
ATOM 599 O O . LYS A 1 79 ? 17.367 -5.248 -13.533 1.00 87.56 79 LYS A O 1
ATOM 604 N N . GLU A 1 80 ? 17.161 -3.171 -14.370 1.00 92.62 80 GLU A N 1
ATOM 605 C CA . GLU A 1 80 ? 16.927 -2.486 -13.104 1.00 92.62 80 GLU A CA 1
ATOM 606 C C . GLU A 1 80 ? 15.462 -2.060 -13.045 1.00 92.62 80 GLU A C 1
ATOM 608 O O . GLU A 1 80 ? 14.944 -1.482 -14.005 1.00 92.62 80 GLU A O 1
ATOM 613 N N . VAL A 1 81 ? 14.787 -2.374 -11.940 1.00 94.88 81 VAL A N 1
ATOM 614 C CA . VAL A 1 81 ? 13.401 -1.972 -11.689 1.00 94.88 81 VAL A CA 1
ATOM 615 C C . VAL A 1 81 ? 13.398 -0.993 -10.524 1.00 94.88 81 VAL A C 1
ATOM 617 O O . VAL A 1 81 ? 13.855 -1.314 -9.433 1.00 94.88 81 VAL A O 1
ATOM 620 N N . SER A 1 82 ? 12.877 0.208 -10.759 1.00 94.88 82 SER A N 1
ATOM 621 C CA . SER A 1 82 ? 12.697 1.222 -9.722 1.00 94.88 82 SER A CA 1
ATOM 622 C C . SER A 1 82 ? 11.226 1.282 -9.330 1.00 94.88 82 SER A C 1
ATOM 624 O O . SER A 1 82 ? 10.375 1.544 -10.184 1.00 94.88 82 SER A O 1
ATOM 626 N N . LEU A 1 83 ? 10.937 1.015 -8.054 1.00 96.81 83 LEU A N 1
ATOM 627 C CA . LEU A 1 83 ? 9.589 1.012 -7.485 1.00 96.81 83 LEU A CA 1
ATOM 628 C C . LEU A 1 83 ? 9.221 2.377 -6.895 1.00 96.81 83 LEU A C 1
ATOM 630 O O . LEU A 1 83 ? 10.036 3.021 -6.229 1.00 96.81 83 LEU A O 1
ATOM 634 N N . LYS A 1 84 ? 7.961 2.778 -7.064 1.00 97.31 84 LYS A N 1
ATOM 635 C CA . LYS A 1 84 ? 7.388 4.000 -6.489 1.00 97.31 84 LYS A CA 1
ATOM 636 C C . LYS A 1 84 ? 5.918 3.779 -6.133 1.00 97.31 84 LYS A C 1
ATOM 638 O O . LYS A 1 84 ? 5.228 3.057 -6.846 1.00 97.31 84 LYS A O 1
ATOM 643 N N . MET A 1 85 ? 5.409 4.428 -5.087 1.00 97.62 85 MET A N 1
ATOM 644 C CA . MET A 1 85 ? 3.957 4.589 -4.977 1.00 97.62 85 MET A CA 1
ATOM 645 C C . MET A 1 85 ? 3.461 5.460 -6.148 1.00 97.62 85 MET A C 1
ATOM 647 O O . MET A 1 85 ? 4.194 6.333 -6.625 1.00 97.62 85 MET A O 1
ATOM 651 N N . SER A 1 86 ? 2.248 5.224 -6.640 1.00 96.38 86 SER A N 1
ATOM 652 C CA . SER A 1 86 ? 1.660 6.025 -7.721 1.00 96.38 86 SER A CA 1
ATOM 653 C C . SER A 1 86 ? 1.432 7.481 -7.290 1.00 96.38 86 SER A C 1
ATOM 655 O O . SER A 1 86 ? 1.529 7.827 -6.117 1.00 96.38 86 SER A O 1
ATOM 657 N N . THR A 1 87 ? 1.124 8.372 -8.225 1.00 93.38 87 THR A N 1
ATOM 658 C CA . THR A 1 87 ? 0.599 9.700 -7.868 1.00 93.38 87 THR A CA 1
ATOM 659 C C . THR A 1 87 ? -0.765 9.534 -7.184 1.00 93.38 87 THR A C 1
ATOM 661 O O . THR A 1 87 ? -1.534 8.646 -7.559 1.00 93.38 87 THR A O 1
ATOM 664 N N . ASP A 1 88 ? -1.050 10.328 -6.149 1.00 87.69 88 ASP A N 1
ATOM 665 C CA . ASP A 1 88 ? -2.359 10.288 -5.481 1.00 87.69 88 ASP A CA 1
ATOM 666 C C . ASP A 1 88 ? -3.429 11.115 -6.221 1.00 87.69 88 ASP A C 1
ATOM 668 O O . ASP A 1 88 ? -3.147 11.781 -7.220 1.00 87.69 88 ASP A O 1
ATOM 672 N N . ASP A 1 89 ? -4.670 11.072 -5.730 1.00 85.81 89 ASP A N 1
ATOM 673 C CA . ASP A 1 89 ? -5.811 11.759 -6.357 1.00 85.81 89 ASP A CA 1
ATOM 674 C C . ASP A 1 89 ? -5.704 13.290 -6.350 1.00 85.81 89 ASP A C 1
ATOM 676 O O . ASP A 1 89 ? -6.370 13.953 -7.141 1.00 85.81 89 ASP A O 1
ATOM 680 N N . ASN A 1 90 ? -4.849 13.859 -5.499 1.00 87.50 90 ASN A N 1
ATOM 681 C CA . ASN A 1 90 ? -4.602 15.299 -5.451 1.00 87.50 90 ASN A CA 1
ATOM 682 C C . ASN A 1 90 ? -3.404 15.703 -6.322 1.00 87.50 90 ASN A C 1
ATOM 684 O O . ASN A 1 90 ? -2.950 16.845 -6.260 1.00 87.50 90 ASN A O 1
ATOM 688 N N . GLY A 1 91 ? -2.851 14.771 -7.103 1.00 89.44 91 GLY A N 1
ATOM 689 C CA . GLY A 1 91 ? -1.657 15.004 -7.907 1.00 89.44 91 GLY A CA 1
ATOM 690 C C . GLY A 1 91 ? -0.359 15.009 -7.095 1.00 89.44 91 GLY A C 1
ATOM 691 O O . GLY A 1 91 ? 0.693 15.347 -7.641 1.00 89.44 91 GLY A O 1
ATOM 692 N N . MET A 1 92 ? -0.387 14.631 -5.810 1.00 91.69 92 MET A N 1
ATOM 693 C CA . MET A 1 92 ? 0.823 14.618 -4.994 1.00 91.69 92 MET A CA 1
ATOM 694 C C . MET A 1 92 ? 1.734 13.463 -5.417 1.00 91.69 92 MET A C 1
ATOM 696 O O . MET A 1 92 ? 1.263 12.338 -5.632 1.00 91.69 92 MET A O 1
ATOM 700 N N . PRO A 1 93 ? 3.057 13.693 -5.491 1.00 93.31 93 PRO A N 1
ATOM 701 C CA . PRO A 1 93 ? 3.998 12.641 -5.827 1.00 93.31 93 PRO A CA 1
ATOM 702 C C . PRO A 1 93 ? 3.908 11.470 -4.849 1.00 93.31 93 PRO A C 1
ATOM 704 O O . PRO A 1 93 ? 3.989 11.647 -3.631 1.00 93.31 93 PRO A O 1
ATOM 707 N N . GLY A 1 94 ? 3.820 10.261 -5.401 1.00 95.19 94 GLY A N 1
ATOM 708 C CA . GLY A 1 94 ? 3.892 9.051 -4.599 1.00 95.19 94 GLY A CA 1
ATOM 709 C C . GLY A 1 94 ? 5.222 8.920 -3.863 1.00 95.19 94 GLY A C 1
ATOM 710 O O . GLY A 1 94 ? 6.283 9.295 -4.376 1.00 95.19 94 GLY A O 1
ATOM 711 N N . MET A 1 95 ? 5.169 8.385 -2.649 1.00 95.81 95 MET A N 1
ATOM 712 C CA . MET A 1 95 ? 6.351 8.186 -1.819 1.00 95.81 95 MET A CA 1
ATOM 713 C C . MET A 1 95 ? 7.130 6.912 -2.190 1.00 95.81 95 MET A C 1
ATOM 715 O O . MET A 1 95 ? 6.753 6.140 -3.073 1.00 95.81 95 MET A O 1
ATOM 719 N N . ASN A 1 96 ? 8.255 6.683 -1.511 1.00 96.69 96 ASN A N 1
ATOM 720 C CA . ASN A 1 96 ? 9.015 5.445 -1.654 1.00 96.69 96 ASN A CA 1
ATOM 721 C C . ASN A 1 96 ? 8.271 4.263 -0.976 1.00 96.69 96 ASN A C 1
ATOM 723 O O . ASN A 1 96 ? 7.949 4.382 0.210 1.00 96.69 96 ASN A O 1
ATOM 727 N N . PRO A 1 97 ? 8.060 3.115 -1.655 1.00 96.06 97 PRO A N 1
ATOM 728 C CA . PRO A 1 97 ? 7.314 1.976 -1.106 1.00 96.06 97 PRO A CA 1
ATOM 729 C C . PRO A 1 97 ? 7.916 1.374 0.166 1.00 96.06 97 PRO A C 1
ATOM 731 O O . PRO A 1 97 ? 7.188 0.998 1.078 1.00 96.06 97 PRO A O 1
ATOM 734 N N . LYS A 1 98 ? 9.249 1.336 0.287 1.00 95.19 98 LYS A N 1
ATOM 735 C CA . LYS A 1 98 ? 9.917 0.849 1.502 1.00 95.19 98 LYS A CA 1
ATOM 736 C C . LYS A 1 98 ? 9.606 1.744 2.693 1.00 95.19 98 LYS A C 1
ATOM 738 O O . LYS A 1 98 ? 9.295 1.257 3.775 1.00 95.19 98 LYS A O 1
ATOM 743 N N . LYS A 1 99 ? 9.682 3.064 2.493 1.00 95.81 99 LYS A N 1
ATOM 744 C CA . LYS A 1 99 ? 9.359 4.030 3.548 1.00 95.81 99 LYS A CA 1
ATOM 745 C C . LYS A 1 99 ? 7.876 3.974 3.913 1.00 95.81 99 LYS A C 1
ATOM 747 O O . LYS A 1 99 ? 7.568 4.039 5.095 1.00 95.81 99 LYS A O 1
ATOM 752 N N . PHE A 1 100 ? 6.994 3.812 2.925 1.00 95.88 100 PHE A N 1
ATOM 753 C CA . PHE A 1 100 ? 5.557 3.617 3.136 1.00 95.88 100 PHE A CA 1
ATOM 754 C C . PHE A 1 100 ? 5.301 2.413 4.049 1.00 95.88 100 PHE A C 1
ATOM 756 O O . PHE A 1 100 ? 4.695 2.554 5.108 1.00 95.88 100 PHE A O 1
ATOM 763 N N . LEU A 1 101 ? 5.849 1.251 3.685 1.00 93.62 101 LEU A N 1
ATOM 764 C CA . LEU A 1 101 ? 5.677 0.014 4.443 1.00 93.62 101 LEU A CA 1
ATOM 765 C C . LEU A 1 101 ? 6.285 0.093 5.843 1.00 93.62 101 LEU A C 1
ATOM 767 O O . LEU A 1 101 ? 5.688 -0.424 6.780 1.00 93.62 101 LEU A O 1
ATOM 771 N N . GLN A 1 102 ? 7.426 0.770 6.003 1.00 93.56 102 GLN A N 1
ATOM 772 C CA . GLN A 1 102 ? 8.024 0.985 7.321 1.00 93.56 102 GLN A CA 1
ATOM 773 C C . GLN A 1 102 ? 7.095 1.799 8.230 1.00 93.56 102 GLN A C 1
ATOM 775 O O . GLN A 1 102 ? 6.843 1.390 9.355 1.00 93.56 102 GLN A O 1
ATOM 780 N N . ILE A 1 103 ? 6.545 2.913 7.732 1.00 93.44 103 ILE A N 1
ATOM 781 C CA . ILE A 1 103 ? 5.630 3.757 8.515 1.00 93.44 103 ILE A CA 1
ATOM 782 C C . ILE A 1 103 ? 4.384 2.968 8.927 1.00 93.44 103 ILE A C 1
ATOM 784 O O . ILE A 1 103 ? 3.978 3.031 10.085 1.00 93.44 103 ILE A O 1
ATOM 788 N N . VAL A 1 104 ? 3.786 2.202 8.008 1.00 91.31 104 VAL A N 1
ATOM 789 C CA . VAL A 1 104 ? 2.594 1.410 8.341 1.00 91.31 104 VAL A CA 1
ATOM 790 C C . VAL A 1 104 ? 2.917 0.299 9.346 1.00 91.31 104 VAL A C 1
ATOM 792 O O . VAL A 1 104 ? 2.170 0.101 10.305 1.00 91.31 104 VAL A O 1
ATOM 795 N N . ALA A 1 105 ? 4.044 -0.396 9.169 1.00 87.75 105 ALA A N 1
ATOM 796 C CA . ALA A 1 105 ? 4.489 -1.429 10.101 1.00 87.75 105 ALA A CA 1
ATOM 797 C C . ALA A 1 105 ? 4.751 -0.873 11.512 1.00 87.75 105 ALA A C 1
ATOM 799 O O . ALA A 1 105 ? 4.484 -1.562 12.497 1.00 87.75 105 ALA A O 1
ATOM 800 N N . ASP A 1 106 ? 5.236 0.366 11.616 1.00 87.62 106 ASP A N 1
ATOM 801 C CA . ASP A 1 106 ? 5.476 1.037 12.894 1.00 87.62 106 ASP A CA 1
ATOM 802 C C . ASP A 1 106 ? 4.164 1.483 13.570 1.00 87.62 106 ASP A C 1
ATOM 804 O O . ASP A 1 106 ? 4.057 1.407 14.794 1.00 87.62 106 ASP A O 1
ATOM 808 N N . ALA A 1 107 ? 3.148 1.884 12.793 1.00 84.12 107 ALA A N 1
ATOM 809 C CA . ALA A 1 107 ? 1.849 2.331 13.308 1.00 84.12 107 ALA A CA 1
ATOM 810 C C . ALA A 1 107 ? 0.987 1.195 13.894 1.00 84.12 107 ALA A C 1
ATOM 812 O O . ALA A 1 107 ? 0.235 1.424 14.839 1.00 84.12 107 ALA A O 1
ATOM 813 N N . LYS A 1 108 ? 1.098 -0.030 13.354 1.00 73.69 108 LYS A N 1
ATOM 814 C CA . LYS A 1 108 ? 0.450 -1.269 13.855 1.00 73.69 108 LYS A CA 1
ATOM 815 C C . LYS A 1 108 ? -1.080 -1.227 14.011 1.00 73.69 108 LYS A C 1
ATOM 817 O O . LYS A 1 108 ? -1.644 -2.119 14.638 1.00 73.69 108 LYS A O 1
ATOM 822 N N . SER A 1 109 ? -1.755 -0.229 13.449 1.00 77.69 109 SER A N 1
ATOM 823 C CA . SER A 1 109 ? -3.198 -0.010 13.623 1.00 77.69 109 SER A CA 1
ATOM 824 C C . SER A 1 109 ? -4.046 -0.393 12.408 1.00 77.69 109 SER A C 1
ATOM 826 O O . SER A 1 109 ? -5.270 -0.400 12.505 1.00 77.69 109 SER A O 1
ATOM 828 N N . VAL A 1 110 ? -3.423 -0.711 11.268 1.00 88.00 110 VAL A N 1
ATOM 829 C CA . VAL A 1 110 ? -4.110 -0.910 9.982 1.00 88.00 110 VAL A CA 1
ATOM 830 C C . VAL A 1 110 ? -3.519 -2.081 9.194 1.00 88.00 110 VAL A C 1
ATOM 832 O O . VAL A 1 110 ? -2.316 -2.341 9.259 1.00 88.00 110 VAL A O 1
ATOM 835 N N . ALA A 1 111 ? -4.346 -2.764 8.399 1.00 89.00 111 ALA A N 1
ATOM 836 C CA . ALA A 1 111 ? -3.855 -3.666 7.355 1.00 89.00 111 ALA A CA 1
ATOM 837 C C . ALA A 1 111 ? -3.495 -2.894 6.081 1.00 89.00 111 ALA A C 1
ATOM 839 O O . ALA A 1 111 ? -4.023 -1.812 5.819 1.00 89.00 111 ALA A O 1
ATOM 840 N N . VAL A 1 112 ? -2.658 -3.497 5.234 1.00 91.94 112 VAL A N 1
ATOM 841 C CA . VAL A 1 112 ? -2.281 -2.936 3.930 1.00 91.94 112 VAL A CA 1
ATOM 842 C C . VAL A 1 112 ? -2.614 -3.907 2.809 1.00 91.94 112 VAL A C 1
ATOM 844 O O . VAL A 1 112 ? -2.251 -5.080 2.864 1.00 91.94 112 VAL A O 1
ATOM 847 N N . LYS A 1 113 ? -3.232 -3.386 1.749 1.00 93.69 113 LYS A N 1
ATOM 848 C CA . LYS A 1 113 ? -3.297 -4.017 0.430 1.00 93.69 113 LYS A CA 1
ATOM 849 C C . LYS A 1 113 ? -2.433 -3.213 -0.540 1.00 93.69 113 LYS A C 1
ATOM 851 O O . LYS A 1 113 ? -2.638 -2.013 -0.703 1.00 93.69 113 LYS A O 1
ATOM 856 N N . LEU A 1 114 ? -1.490 -3.877 -1.203 1.00 95.75 114 LEU A N 1
ATOM 857 C CA . LEU A 1 114 ? -0.712 -3.276 -2.284 1.00 95.75 114 LEU A CA 1
ATOM 858 C C . LEU A 1 114 ? -1.313 -3.676 -3.632 1.00 95.75 114 LEU A C 1
ATOM 860 O O . LEU A 1 114 ? -1.463 -4.865 -3.916 1.00 95.75 114 LEU A O 1
ATOM 864 N N . ASN A 1 115 ? -1.648 -2.688 -4.455 1.00 95.69 115 ASN A N 1
ATOM 865 C CA . ASN A 1 115 ? -2.051 -2.893 -5.841 1.00 95.69 115 ASN A CA 1
ATOM 866 C C . ASN A 1 115 ? -0.832 -2.710 -6.745 1.00 95.69 115 ASN A C 1
ATOM 868 O O . ASN A 1 115 ? -0.121 -1.717 -6.620 1.00 95.69 115 ASN A O 1
ATOM 872 N N . PHE A 1 116 ? -0.607 -3.634 -7.674 1.00 96.12 116 PHE A N 1
ATOM 873 C CA . PHE A 1 116 ? 0.514 -3.567 -8.611 1.00 96.12 116 PHE A CA 1
ATOM 874 C C . PHE A 1 116 ? -0.014 -3.368 -10.026 1.00 96.12 116 PHE A C 1
ATOM 876 O O . PHE A 1 116 ? -0.903 -4.094 -10.469 1.00 96.12 116 PHE A O 1
ATOM 883 N N . ASP A 1 117 ? 0.545 -2.403 -10.748 1.00 89.75 117 ASP A N 1
ATOM 884 C CA . ASP A 1 117 ? 0.142 -2.098 -12.123 1.00 89.75 117 ASP A CA 1
ATOM 885 C C . ASP A 1 117 ? 0.667 -3.118 -13.152 1.00 89.75 117 ASP A C 1
ATOM 887 O O . ASP A 1 117 ? 0.114 -3.240 -14.251 1.00 89.75 117 ASP A O 1
ATOM 891 N N . ARG A 1 118 ? 1.751 -3.834 -12.827 1.00 94.69 118 ARG A N 1
ATOM 892 C CA . ARG A 1 118 ? 2.451 -4.785 -13.701 1.00 94.69 118 ARG A CA 1
ATOM 893 C C . ARG A 1 118 ? 3.045 -5.947 -12.905 1.00 94.69 118 ARG A C 1
ATOM 895 O O . ARG A 1 118 ? 3.460 -5.795 -11.758 1.00 94.69 118 ARG A O 1
ATOM 902 N N . ILE A 1 119 ? 3.205 -7.093 -13.570 1.00 94.38 119 ILE A N 1
ATOM 903 C CA . ILE A 1 119 ? 3.801 -8.301 -12.971 1.00 94.38 119 ILE A CA 1
ATOM 904 C C . ILE A 1 119 ? 5.241 -8.052 -12.496 1.00 94.38 119 ILE A C 1
ATOM 906 O O . ILE A 1 119 ? 5.578 -8.417 -11.377 1.00 94.38 119 ILE A O 1
ATOM 910 N N . TYR A 1 120 ? 6.082 -7.367 -13.280 1.00 93.44 120 TYR A N 1
ATOM 911 C CA . TYR A 1 120 ? 7.471 -7.117 -12.863 1.00 93.44 120 TYR A CA 1
ATOM 912 C C . TYR A 1 120 ? 7.573 -6.184 -11.641 1.00 93.44 120 TYR A C 1
ATOM 914 O O . TYR A 1 120 ? 8.558 -6.236 -10.908 1.00 93.44 120 TYR A O 1
ATOM 922 N N . VAL A 1 121 ? 6.574 -5.319 -11.423 1.00 95.81 121 VAL A N 1
ATOM 923 C CA . VAL A 1 121 ? 6.490 -4.457 -10.234 1.00 95.81 121 VAL A CA 1
ATOM 924 C C . VAL A 1 121 ? 6.130 -5.303 -9.019 1.00 95.81 121 VAL A C 1
ATOM 926 O O . VAL A 1 121 ? 6.756 -5.154 -7.971 1.00 95.81 121 VAL A O 1
ATOM 929 N N . PHE A 1 122 ? 5.185 -6.235 -9.167 1.00 95.62 122 PHE A N 1
ATOM 930 C CA . PHE A 1 122 ? 4.887 -7.234 -8.142 1.00 95.62 122 PHE A CA 1
ATOM 931 C C . PHE A 1 122 ? 6.129 -8.062 -7.779 1.00 95.62 122 PHE A C 1
ATOM 933 O O . PHE A 1 122 ? 6.496 -8.119 -6.609 1.00 95.62 122 PHE A O 1
ATOM 940 N N . GLU A 1 123 ? 6.823 -8.639 -8.763 1.00 94.62 123 GLU A N 1
ATOM 941 C CA . GLU A 1 123 ? 8.019 -9.464 -8.536 1.00 94.62 123 GLU A CA 1
ATOM 942 C C . GLU A 1 123 ? 9.116 -8.712 -7.772 1.00 94.62 123 GLU A C 1
ATOM 944 O O . GLU A 1 123 ? 9.680 -9.238 -6.810 1.00 94.62 123 GLU A O 1
ATOM 949 N N . GLU A 1 124 ? 9.404 -7.468 -8.164 1.00 95.44 124 GLU A N 1
ATOM 950 C CA . GLU A 1 124 ? 10.388 -6.639 -7.467 1.00 95.44 124 GLU A CA 1
ATOM 951 C C . GLU A 1 124 ? 9.909 -6.246 -6.059 1.00 95.44 124 GLU A C 1
ATOM 953 O O . GLU A 1 124 ? 10.693 -6.227 -5.110 1.00 95.44 124 GLU A O 1
ATOM 958 N N . SER A 1 125 ? 8.605 -6.010 -5.881 1.00 94.56 125 SER A N 1
ATOM 959 C CA . SER A 1 125 ? 8.018 -5.715 -4.568 1.00 94.56 125 SER A CA 1
ATOM 960 C C . SER A 1 125 ? 8.116 -6.904 -3.614 1.00 94.56 125 SER A C 1
ATOM 962 O O . SER A 1 125 ? 8.354 -6.714 -2.425 1.00 94.56 125 SER A O 1
ATOM 964 N N . ILE A 1 126 ? 8.006 -8.139 -4.114 1.00 93.94 126 ILE A N 1
ATOM 965 C CA . ILE A 1 126 ? 8.241 -9.340 -3.301 1.00 93.94 126 ILE A CA 1
ATOM 966 C C . ILE A 1 126 ? 9.686 -9.389 -2.786 1.00 93.94 126 ILE A C 1
ATOM 968 O O . ILE A 1 126 ? 9.894 -9.765 -1.633 1.00 93.94 126 ILE A O 1
ATOM 972 N N . LYS A 1 127 ? 10.683 -8.991 -3.591 1.00 93.56 127 LYS A N 1
ATOM 973 C CA . LYS A 1 127 ? 12.081 -8.893 -3.124 1.00 93.56 127 LYS A CA 1
ATOM 974 C C . LYS A 1 127 ? 12.212 -7.853 -2.015 1.00 93.56 127 LYS A C 1
ATOM 976 O O . LYS A 1 127 ? 12.743 -8.163 -0.956 1.00 93.56 127 LYS A O 1
ATOM 981 N N . LEU A 1 128 ? 11.634 -6.667 -2.224 1.00 93.00 128 LEU A N 1
ATOM 982 C CA . LEU A 1 128 ? 11.608 -5.609 -1.215 1.00 93.00 128 LEU A CA 1
ATOM 983 C C . LEU A 1 128 ? 11.001 -6.093 0.112 1.00 93.00 128 LEU A C 1
ATOM 985 O O . LEU A 1 128 ? 11.556 -5.818 1.173 1.00 93.00 128 LEU A O 1
ATOM 989 N N . LEU A 1 129 ? 9.872 -6.805 0.063 1.00 89.75 129 LEU A N 1
ATOM 990 C CA . LEU A 1 129 ? 9.220 -7.328 1.264 1.00 89.75 129 LEU A CA 1
ATOM 991 C C . LEU A 1 129 ? 10.117 -8.337 1.989 1.00 89.75 129 LEU A C 1
ATOM 993 O O . LEU A 1 129 ? 10.269 -8.234 3.206 1.00 89.75 129 LEU A O 1
ATOM 997 N N . LYS A 1 130 ? 10.751 -9.267 1.262 1.00 88.56 130 LYS A N 1
ATOM 998 C CA . LYS A 1 130 ? 11.687 -10.244 1.846 1.00 88.56 130 LYS A CA 1
ATOM 999 C C . LYS A 1 130 ? 12.834 -9.556 2.583 1.00 88.56 130 LYS A C 1
ATOM 1001 O O . LYS A 1 130 ? 13.024 -9.827 3.767 1.00 88.56 130 LYS A O 1
ATOM 1006 N N . ASP A 1 131 ? 13.478 -8.582 1.944 1.00 88.62 131 ASP A N 1
ATOM 1007 C CA . ASP A 1 131 ? 14.551 -7.780 2.548 1.00 88.62 131 ASP A CA 1
ATOM 1008 C C . ASP A 1 131 ? 14.110 -7.051 3.829 1.00 88.62 131 ASP A C 1
ATOM 1010 O O . ASP A 1 131 ? 14.928 -6.761 4.706 1.00 88.62 131 ASP A O 1
ATOM 1014 N N . MET A 1 132 ? 12.827 -6.687 3.926 1.00 85.50 132 MET A N 1
ATOM 1015 C CA . MET A 1 132 ? 12.254 -6.061 5.121 1.00 85.50 132 MET A CA 1
ATOM 1016 C C . MET A 1 132 ? 11.933 -7.072 6.227 1.00 85.50 132 MET A C 1
ATOM 1018 O O . MET A 1 132 ? 11.977 -6.701 7.393 1.00 85.50 132 MET A O 1
ATOM 1022 N N . SER A 1 133 ? 11.622 -8.323 5.882 1.00 78.56 133 SER A N 1
ATOM 1023 C CA . SER A 1 133 ? 11.295 -9.379 6.852 1.00 78.56 133 SER A CA 1
ATOM 1024 C C . SER A 1 133 ? 12.505 -10.036 7.511 1.00 78.56 133 SER A C 1
ATOM 1026 O O . S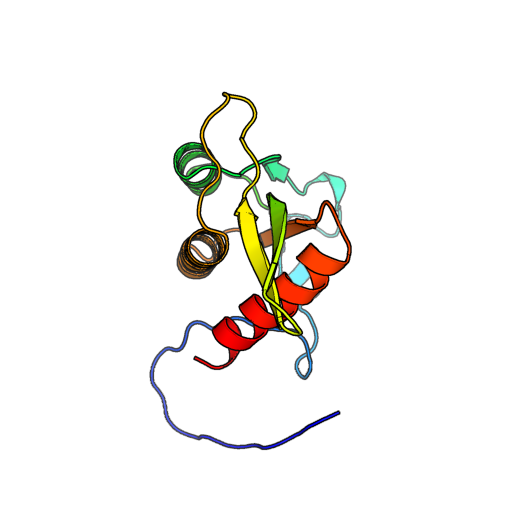ER A 1 133 ? 12.386 -10.596 8.596 1.00 78.56 133 SER A O 1
ATOM 1028 N N . GLU A 1 134 ? 13.673 -9.965 6.872 1.00 73.50 134 GLU A N 1
ATOM 1029 C CA . GLU A 1 134 ? 14.914 -10.568 7.373 1.00 73.50 134 GLU A CA 1
ATOM 1030 C C . GLU A 1 134 ? 15.647 -9.691 8.410 1.00 73.50 134 GLU A C 1
ATOM 1032 O O . GLU A 1 134 ? 16.646 -10.122 8.992 1.00 73.50 134 GLU A O 1
ATOM 1037 N N . LYS A 1 135 ? 15.159 -8.471 8.667 1.00 55.91 135 LYS A N 1
ATOM 1038 C CA . LYS A 1 135 ? 15.741 -7.510 9.619 1.00 55.91 135 LYS A CA 1
ATOM 1039 C C . LYS A 1 135 ? 15.049 -7.569 10.977 1.00 55.91 135 LYS A C 1
ATOM 1041 O O . LYS A 1 135 ? 15.775 -7.675 11.995 1.00 55.91 135 LYS A O 1
#

Foldseek 3Di:
DDDDDDDDDDDDDLALCPPDPDPDDDPCRLCVPCVPPPVPQFEDEQCFAPVSLVVCLPDLHAEYEWEKEWDWDDDPPDIDIQIFTPQGPVRHGGHHPLVSVVVCSVSSRHHYDYHYPDPVRVVVVVVSSVVVNVD

Radius of gyration: 16.8 Å; chains: 1; bounding box: 42×40×45 Å

Secondary structure (DSSP, 8-state):
------------------SSSSPPPPHHHH-GGGTT-GGG--EE----SHHHHHHHHTTT-SEEEEEEEEEEEEETTEEEEEEEEPP-TT-PPP--HHHHHHHHHHH-S-EEEEEESSHHHHHHHHHHHHHHH--

Organism: Timema poppense (NCBI:txid170557)

InterPro domains:
  IPR019356 Menorin-like domain [PF10223] (37-134)
  IPR019356 Menorin-like domain [PTHR21184] (13-134)